Protein AF-S9R6G7-F1 (afdb_monomer_lite)

Secondary structure (DSSP, 8-state):
--HHHHHHHHH---TTB-TTT-PBP-------SHHHHHTT-

Foldseek 3Di:
DDVQVVCCVVPVDNPQADPVPRDGHDDDDDDDDPVVVVVVD

Sequence (41 aa):
MDWAGLLRRTFAVEVLACVRCGGRRRVLAYVKGASGVRAIL

Structure (mmCIF, N/CA/C/O backbone):
data_AF-S9R6G7-F1
#
_entry.id   AF-S9R6G7-F1
#
loop_
_atom_site.group_PDB
_atom_site.id
_atom_site.type_symbol
_atom_site.label_atom_id
_atom_site.label_alt_id
_atom_site.label_comp_id
_atom_site.label_asym_id
_atom_site.label_entity_id
_atom_site.label_seq_id
_atom_site.pdbx_PDB_ins_code
_atom_site.Cartn_x
_atom_site.Cartn_y
_atom_site.Cartn_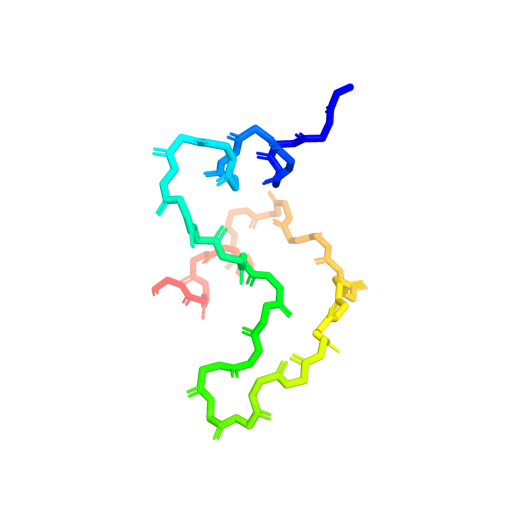z
_atom_site.occupancy
_atom_site.B_iso_or_equiv
_atom_site.auth_seq_id
_atom_site.auth_comp_id
_atom_site.auth_asym_id
_atom_site.auth_atom_id
_atom_site.pdbx_PDB_model_num
ATOM 1 N N . MET A 1 1 ? 2.233 16.815 -5.092 1.00 59.62 1 MET A N 1
ATOM 2 C CA . MET A 1 1 ? 1.080 15.980 -4.692 1.00 59.62 1 MET A CA 1
ATOM 3 C C . MET A 1 1 ? 1.579 14.571 -4.455 1.00 59.62 1 MET A C 1
ATOM 5 O O . MET A 1 1 ? 2.275 14.057 -5.321 1.00 59.62 1 MET A O 1
ATOM 9 N N . ASP A 1 2 ? 1.289 13.979 -3.299 1.00 81.81 2 ASP A N 1
ATOM 10 C CA . ASP A 1 2 ? 1.635 12.586 -3.028 1.00 81.81 2 ASP A CA 1
ATOM 11 C C . ASP A 1 2 ? 0.474 11.666 -3.442 1.00 81.81 2 ASP A C 1
ATOM 13 O O . ASP A 1 2 ? -0.696 11.934 -3.161 1.00 81.81 2 ASP A O 1
ATOM 17 N N . TRP A 1 3 ? 0.787 10.583 -4.151 1.00 75.69 3 TRP A N 1
ATOM 18 C CA . TRP A 1 3 ? -0.230 9.643 -4.627 1.00 75.69 3 TRP A CA 1
ATOM 19 C C . TRP A 1 3 ? -0.936 8.906 -3.481 1.00 75.69 3 TRP A C 1
ATOM 21 O O . TRP A 1 3 ? -2.114 8.578 -3.598 1.00 75.69 3 TRP A O 1
ATOM 31 N N . ALA A 1 4 ? -0.262 8.699 -2.346 1.00 72.69 4 ALA A N 1
ATOM 32 C CA . ALA A 1 4 ? -0.840 8.017 -1.190 1.00 72.69 4 ALA A CA 1
ATOM 33 C C . ALA A 1 4 ? -1.989 8.822 -0.555 1.00 72.69 4 ALA A C 1
ATOM 35 O O . ALA A 1 4 ? -3.045 8.264 -0.257 1.00 72.69 4 ALA A O 1
ATOM 36 N N . GLY A 1 5 ? -1.831 10.138 -0.413 1.00 79.44 5 GLY A N 1
ATOM 37 C CA . GLY A 1 5 ? -2.858 11.042 0.093 1.00 79.44 5 GLY A CA 1
ATOM 38 C C . GLY A 1 5 ? -4.078 11.136 -0.824 1.00 79.44 5 GLY A C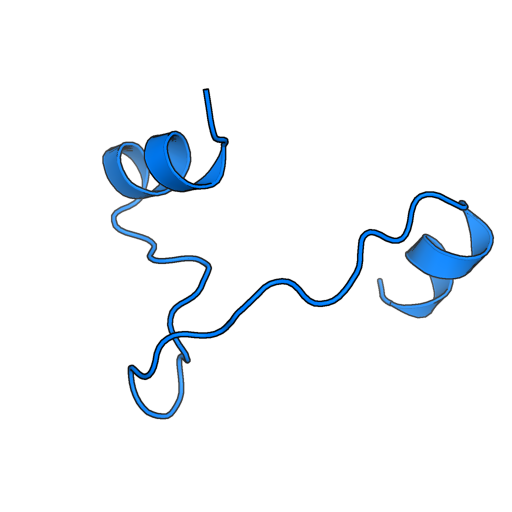 1
ATOM 39 O O . GLY A 1 5 ? -5.197 11.309 -0.340 1.00 79.44 5 GLY A O 1
ATOM 40 N N . LEU A 1 6 ? -3.886 10.974 -2.138 1.00 82.06 6 LEU A N 1
ATOM 41 C CA . LEU A 1 6 ? -4.988 10.866 -3.097 1.00 82.06 6 LEU A CA 1
ATOM 42 C C . LEU A 1 6 ? -5.743 9.540 -2.938 1.00 82.06 6 LEU A C 1
ATOM 44 O O . LEU A 1 6 ? -6.962 9.557 -2.784 1.00 82.06 6 LEU A O 1
ATOM 48 N N . LEU A 1 7 ? -5.030 8.412 -2.882 1.00 74.00 7 LEU A N 1
ATOM 49 C CA . LEU A 1 7 ? -5.641 7.088 -2.726 1.00 74.00 7 LEU A CA 1
ATOM 50 C C . LEU A 1 7 ? -6.402 6.936 -1.405 1.00 74.00 7 LEU A C 1
ATOM 52 O O . LEU A 1 7 ? -7.478 6.343 -1.390 1.00 74.00 7 LEU A O 1
ATOM 56 N N . ARG A 1 8 ? -5.903 7.524 -0.313 1.00 72.94 8 ARG A N 1
ATOM 57 C CA . ARG A 1 8 ? -6.591 7.516 0.984 1.00 72.94 8 ARG A CA 1
ATOM 58 C C . ARG A 1 8 ? -7.985 8.144 0.907 1.00 72.94 8 ARG A C 1
ATOM 60 O O . ARG A 1 8 ? -8.933 7.591 1.456 1.00 72.94 8 ARG A O 1
ATOM 67 N N . ARG A 1 9 ? -8.115 9.288 0.221 1.00 75.62 9 ARG A N 1
ATOM 68 C CA . ARG A 1 9 ? -9.406 9.978 0.050 1.00 75.62 9 ARG A CA 1
ATOM 69 C C . ARG A 1 9 ? -10.385 9.176 -0.799 1.00 75.62 9 ARG A C 1
ATOM 71 O O . ARG A 1 9 ? -11.575 9.206 -0.518 1.00 75.62 9 ARG A O 1
ATOM 78 N N . THR A 1 10 ? -9.893 8.486 -1.824 1.00 81.06 10 THR A N 1
ATOM 79 C CA . THR A 1 10 ? -10.750 7.755 -2.767 1.00 81.06 10 THR A CA 1
ATOM 80 C C . THR A 1 10 ? -11.138 6.364 -2.266 1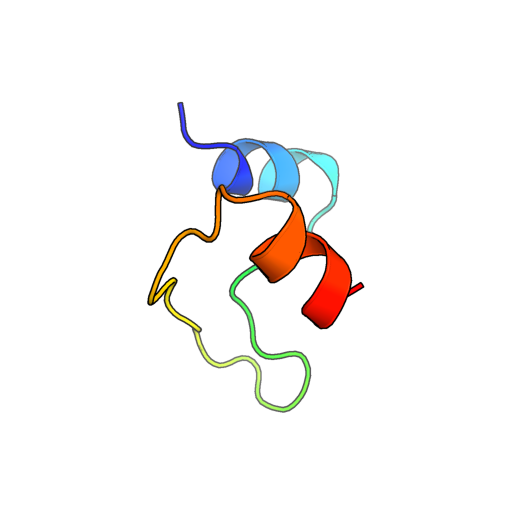.00 81.06 10 THR A C 1
ATOM 82 O O . THR A 1 10 ? -12.262 5.936 -2.499 1.00 81.06 10 THR A O 1
ATOM 85 N N . PHE A 1 11 ? -10.240 5.655 -1.578 1.00 72.06 11 PHE A N 1
ATOM 86 C CA . PHE A 1 11 ? -10.399 4.222 -1.297 1.00 72.06 11 PHE A CA 1
ATOM 87 C C . PHE A 1 11 ? -10.482 3.868 0.193 1.00 72.06 11 PHE A C 1
ATOM 89 O O . PHE A 1 11 ? -10.531 2.685 0.518 1.00 72.06 11 PHE A O 1
ATOM 96 N N . ALA A 1 12 ? -10.437 4.854 1.102 1.00 73.19 12 ALA A N 1
ATOM 97 C CA . ALA A 1 12 ? -10.299 4.642 2.553 1.00 73.19 12 ALA A CA 1
ATOM 98 C C . ALA A 1 12 ? -9.136 3.692 2.932 1.00 73.19 12 ALA A C 1
ATOM 100 O O . ALA A 1 12 ? -9.090 3.143 4.031 1.00 73.19 12 ALA A O 1
ATOM 101 N N . VAL A 1 13 ? -8.187 3.495 2.008 1.00 76.25 13 VAL A N 1
ATOM 102 C CA . VAL A 1 13 ? -7.059 2.584 2.149 1.00 76.25 13 VAL A CA 1
ATOM 103 C C . VAL A 1 13 ? -5.834 3.372 2.556 1.00 76.25 13 VAL A C 1
ATOM 105 O O . VAL A 1 13 ? -5.394 4.328 1.916 1.00 76.25 13 VAL A O 1
ATOM 108 N N . GLU A 1 14 ? -5.266 2.901 3.646 1.00 81.38 14 GLU A N 1
ATOM 109 C CA . GLU A 1 14 ? -4.145 3.500 4.322 1.00 81.38 14 GLU A CA 1
ATOM 110 C C . GLU A 1 14 ? -2.901 2.699 3.908 1.00 81.38 14 GLU A C 1
ATOM 112 O O . GLU A 1 14 ? -2.500 1.766 4.594 1.00 81.38 14 GLU A O 1
ATOM 117 N N . VAL A 1 15 ? -2.325 2.993 2.730 1.00 81.44 15 VAL A N 1
ATOM 118 C CA . VAL A 1 15 ? -1.305 2.138 2.060 1.00 81.44 15 VAL A CA 1
ATOM 119 C C . VAL A 1 15 ? -0.096 1.817 2.953 1.00 81.44 15 VAL A C 1
ATOM 121 O O . VAL A 1 15 ? 0.506 0.748 2.854 1.00 81.44 15 VAL A O 1
ATOM 124 N N . LEU A 1 16 ? 0.260 2.735 3.853 1.00 87.00 16 LEU A N 1
ATOM 125 C CA . LEU A 1 16 ? 1.357 2.555 4.802 1.00 87.00 16 LEU A CA 1
ATOM 126 C C . LEU A 1 16 ? 0.909 2.004 6.165 1.00 87.00 16 LEU A C 1
ATOM 128 O O . LEU A 1 16 ? 1.733 1.916 7.068 1.00 87.00 16 LEU A O 1
ATOM 132 N N . ALA A 1 17 ? -0.345 1.602 6.351 1.00 90.62 17 ALA A N 1
ATOM 133 C CA . ALA A 1 17 ? -0.770 0.887 7.548 1.00 90.62 17 ALA A CA 1
ATOM 134 C C . ALA A 1 17 ? -0.379 -0.596 7.471 1.00 90.62 17 ALA A C 1
ATOM 136 O O . ALA A 1 17 ? -0.439 -1.252 6.427 1.00 90.62 17 ALA A O 1
ATOM 137 N N . CYS A 1 18 ? 0.033 -1.160 8.602 1.00 89.12 18 CYS A N 1
ATOM 138 C CA . CYS A 1 18 ? 0.263 -2.587 8.713 1.00 89.12 18 CYS A CA 1
ATOM 139 C C . CYS A 1 18 ? -1.063 -3.325 8.890 1.00 89.12 18 CYS A C 1
ATOM 141 O O . CYS A 1 18 ? -1.676 -3.226 9.945 1.00 89.12 18 CYS A O 1
ATOM 143 N N . VAL A 1 19 ? -1.440 -4.158 7.920 1.00 87.25 19 VAL A N 1
ATOM 144 C CA . VAL A 1 19 ? -2.671 -4.974 7.989 1.00 87.25 19 VAL A CA 1
ATOM 145 C C . VAL A 1 19 ? -2.725 -5.942 9.181 1.00 87.25 19 VAL A C 1
ATOM 147 O O .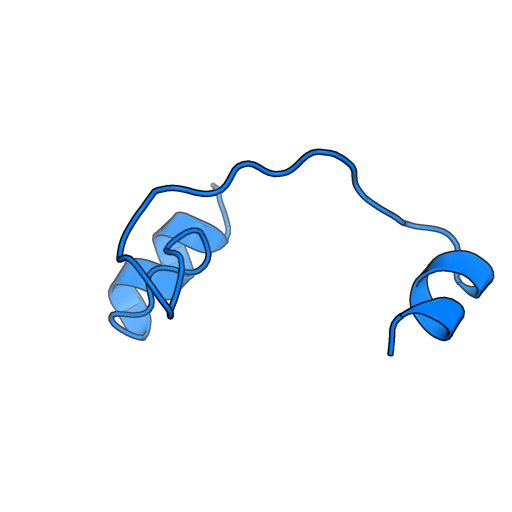 VAL A 1 19 ? -3.793 -6.430 9.513 1.00 87.25 19 VAL A O 1
ATOM 150 N N . ARG A 1 20 ? -1.585 -6.223 9.835 1.00 91.62 20 ARG A N 1
ATOM 151 C CA . ARG A 1 20 ? -1.515 -7.115 11.008 1.00 91.62 20 ARG A CA 1
ATOM 152 C C . ARG A 1 20 ? -1.679 -6.398 12.348 1.00 91.62 20 ARG A C 1
ATOM 154 O O . ARG A 1 20 ? -2.239 -6.975 13.264 1.00 91.62 20 ARG A O 1
ATOM 161 N N . CYS A 1 21 ? -1.138 -5.187 12.492 1.00 94.50 21 CYS A N 1
ATOM 162 C CA . CYS A 1 2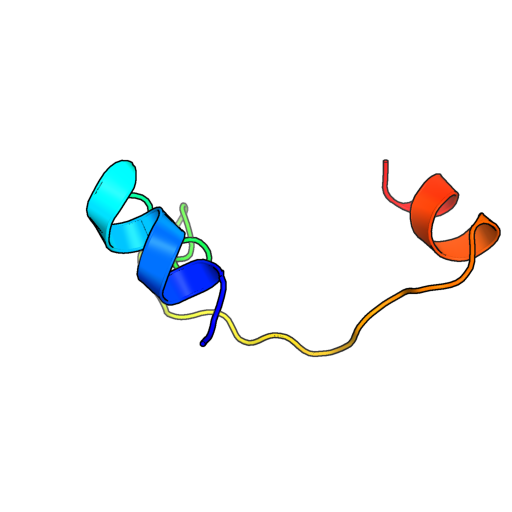1 ? -1.061 -4.501 13.791 1.00 94.50 21 CYS A CA 1
ATOM 163 C C . CYS A 1 21 ? -1.519 -3.036 13.768 1.00 94.50 21 CYS A C 1
ATOM 165 O O . CYS A 1 21 ? -1.401 -2.350 14.775 1.00 94.50 21 CYS A O 1
ATOM 167 N N . GLY A 1 22 ? -1.961 -2.510 12.624 1.00 89.81 22 GLY A N 1
ATOM 168 C CA . GLY A 1 22 ? -2.369 -1.109 12.464 1.00 89.81 22 GLY A CA 1
ATOM 169 C C . GLY A 1 22 ? -1.227 -0.081 12.491 1.00 89.81 22 GLY A C 1
ATOM 170 O O . GLY A 1 22 ? -1.453 1.088 12.198 1.00 89.81 22 GLY A O 1
ATOM 171 N N . GLY A 1 23 ? 0.009 -0.491 12.796 1.00 93.12 23 GLY A N 1
ATOM 172 C CA . GLY A 1 23 ? 1.164 0.409 12.872 1.00 93.12 23 GLY A CA 1
ATOM 173 C C . GLY A 1 23 ? 1.544 1.060 11.535 1.00 93.12 23 GLY A C 1
ATOM 17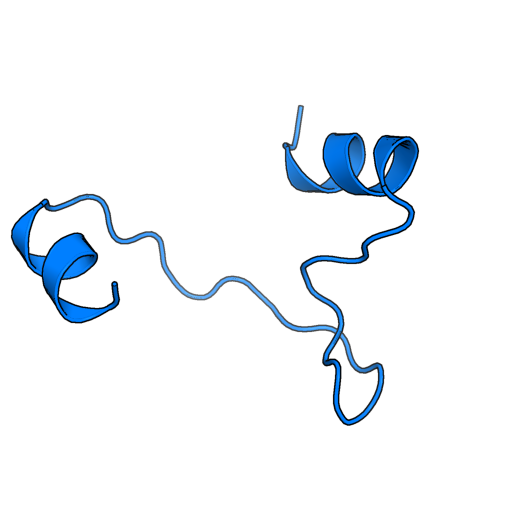4 O O . GLY A 1 23 ? 1.241 0.537 10.461 1.00 93.12 23 GLY A O 1
ATOM 175 N N . ARG A 1 24 ? 2.259 2.192 11.593 1.00 90.81 24 ARG A N 1
ATOM 176 C CA . ARG A 1 24 ? 2.704 2.949 10.410 1.00 90.81 24 ARG A CA 1
ATOM 177 C C . ARG A 1 24 ? 4.017 2.395 9.847 1.00 90.81 24 ARG A C 1
ATOM 179 O O . ARG A 1 24 ? 5.039 2.378 10.526 1.00 90.81 24 ARG A O 1
ATOM 186 N N . ARG A 1 25 ? 3.998 1.991 8.581 1.00 90.69 25 ARG A N 1
ATOM 187 C CA . ARG A 1 25 ? 5.164 1.614 7.773 1.00 90.69 25 ARG A CA 1
ATOM 188 C C . ARG A 1 25 ? 5.795 2.851 7.134 1.00 90.69 25 ARG A C 1
ATOM 190 O O . ARG A 1 25 ? 5.167 3.903 7.016 1.00 90.69 25 ARG A O 1
ATOM 197 N N . ARG A 1 26 ? 7.039 2.711 6.680 1.00 90.25 26 ARG A N 1
ATOM 198 C CA . ARG A 1 26 ? 7.793 3.762 5.990 1.00 90.25 26 ARG A CA 1
ATOM 199 C C . ARG A 1 26 ? 8.404 3.209 4.706 1.00 90.25 26 ARG A C 1
ATOM 201 O O . ARG A 1 26 ? 8.863 2.071 4.682 1.00 90.25 26 ARG A O 1
ATOM 208 N N . VAL A 1 27 ? 8.420 4.025 3.654 1.00 88.50 27 VAL A N 1
ATOM 209 C CA . VAL A 1 27 ? 9.116 3.698 2.404 1.00 88.50 27 VAL A CA 1
ATOM 210 C C . VAL A 1 27 ? 10.624 3.743 2.653 1.00 88.50 27 VAL A C 1
ATOM 212 O O . VAL A 1 27 ? 11.139 4.757 3.128 1.00 88.50 27 VAL A O 1
ATOM 215 N N . LEU A 1 28 ? 11.319 2.642 2.359 1.00 92.19 28 LEU A N 1
ATOM 216 C CA . LEU A 1 28 ? 12.772 2.531 2.532 1.00 92.19 28 LEU A CA 1
ATOM 217 C C . LEU A 1 28 ? 13.539 2.780 1.229 1.00 92.19 28 LEU A C 1
ATOM 219 O O . LEU A 1 28 ? 14.610 3.375 1.263 1.00 92.19 28 LEU A O 1
ATOM 223 N N . ALA A 1 29 ? 12.991 2.353 0.089 1.00 90.06 29 ALA A N 1
ATOM 224 C CA . ALA A 1 29 ? 13.623 2.496 -1.218 1.00 90.06 29 ALA A CA 1
ATOM 225 C C . ALA A 1 29 ? 12.584 2.506 -2.349 1.00 90.06 29 ALA A C 1
ATOM 227 O O . ALA A 1 29 ? 11.480 1.984 -2.195 1.00 90.06 29 ALA A O 1
ATOM 228 N N . TYR A 1 30 ? 12.978 3.062 -3.498 1.00 89.94 30 TYR A N 1
ATOM 229 C CA . TYR A 1 30 ? 12.240 2.972 -4.758 1.00 89.94 30 TYR A CA 1
ATOM 230 C C . TYR A 1 30 ? 13.046 2.142 -5.754 1.00 89.94 30 TYR A C 1
ATOM 232 O O . TYR A 1 30 ? 14.147 2.533 -6.146 1.00 89.94 30 TYR A O 1
ATOM 240 N N . VAL A 1 31 ? 12.490 1.015 -6.190 1.00 91.19 31 VAL A N 1
ATOM 241 C CA . VAL A 1 31 ? 13.101 0.171 -7.221 1.00 91.19 31 VAL A CA 1
ATOM 242 C C . VAL A 1 31 ? 12.562 0.606 -8.580 1.00 91.19 31 VAL A C 1
ATOM 244 O O . VAL A 1 31 ? 11.365 0.524 -8.827 1.00 91.19 31 VAL A O 1
ATOM 247 N N . LYS A 1 32 ? 13.446 1.104 -9.452 1.00 92.88 32 LYS A N 1
ATOM 248 C CA . LYS A 1 32 ? 13.076 1.625 -10.785 1.00 92.88 32 LYS A CA 1
ATOM 249 C C . LYS A 1 32 ? 13.534 0.738 -11.945 1.00 92.88 32 LYS A C 1
ATOM 251 O O . LYS A 1 32 ? 13.034 0.878 -13.053 1.00 92.88 32 LYS A O 1
ATOM 256 N N . GLY A 1 33 ? 14.507 -0.142 -11.714 1.00 95.50 33 GLY A N 1
ATOM 257 C CA . GLY A 1 33 ? 15.038 -1.028 -12.748 1.00 95.50 33 GLY A CA 1
ATOM 258 C C . GLY A 1 33 ? 14.082 -2.181 -13.036 1.00 95.50 33 GLY A C 1
ATOM 259 O O . GLY A 1 33 ? 13.572 -2.802 -12.105 1.00 95.50 33 GLY A O 1
ATOM 260 N N . ALA A 1 34 ? 13.882 -2.500 -14.317 1.00 93.12 34 ALA A N 1
ATOM 261 C CA . ALA A 1 34 ? 12.970 -3.563 -14.744 1.00 93.12 34 ALA A CA 1
ATOM 262 C C . ALA A 1 34 ? 13.293 -4.925 -14.105 1.00 93.12 34 ALA A C 1
ATOM 264 O O . ALA A 1 34 ? 12.383 -5.652 -13.715 1.00 93.12 34 ALA A O 1
ATOM 265 N N . SER A 1 35 ? 14.581 -5.248 -13.947 1.00 95.25 35 SER A N 1
ATOM 266 C CA . SER A 1 35 ? 15.029 -6.467 -13.265 1.00 95.25 35 SER A CA 1
ATOM 267 C C . SER A 1 35 ? 14.596 -6.502 -11.797 1.00 95.25 35 SER A C 1
ATOM 269 O O . SER A 1 35 ? 14.051 -7.502 -11.343 1.00 95.25 35 SER A O 1
ATOM 271 N N . GLY A 1 36 ? 14.781 -5.396 -11.072 1.00 93.44 36 GLY A N 1
ATOM 272 C CA . GLY A 1 36 ? 14.397 -5.289 -9.665 1.00 93.44 36 GLY A CA 1
ATOM 273 C C . GLY A 1 36 ? 12.883 -5.325 -9.451 1.00 93.44 36 GLY A C 1
ATOM 274 O O . GLY A 1 36 ? 12.425 -5.937 -8.495 1.00 93.44 36 GLY A O 1
ATOM 275 N N . VAL A 1 37 ? 12.100 -4.724 -10.352 1.00 93.62 37 VAL A N 1
ATOM 276 C CA . VAL A 1 37 ? 10.629 -4.799 -10.302 1.00 93.62 37 VAL A CA 1
ATOM 277 C C . VAL A 1 37 ? 10.150 -6.232 -10.550 1.00 93.62 37 VAL A C 1
ATOM 279 O O . VAL A 1 37 ? 9.306 -6.733 -9.812 1.00 93.62 37 VAL A O 1
ATOM 282 N N . ARG A 1 38 ? 10.726 -6.918 -11.546 1.00 93.56 38 ARG A N 1
ATOM 283 C CA . ARG A 1 38 ? 10.353 -8.298 -11.897 1.00 93.56 38 ARG A CA 1
ATOM 284 C C . ARG A 1 38 ? 10.661 -9.313 -10.796 1.00 93.56 38 ARG A C 1
ATOM 286 O O . ARG A 1 38 ? 10.012 -10.342 -10.747 1.00 93.56 38 ARG A O 1
ATOM 293 N N . ALA A 1 39 ? 11.626 -9.037 -9.926 1.00 93.12 39 ALA A N 1
ATOM 294 C CA . ALA A 1 39 ? 11.955 -9.925 -8.815 1.00 93.12 39 ALA A CA 1
ATOM 295 C C . ALA A 1 39 ? 10.936 -9.884 -7.654 1.00 93.12 39 ALA A C 1
ATOM 297 O O . ALA A 1 39 ? 11.029 -10.718 -6.758 1.00 93.12 39 ALA A O 1
ATOM 298 N N . ILE A 1 40 ? 10.021 -8.904 -7.627 1.00 87.31 40 ILE A N 1
ATOM 299 C CA . ILE A 1 40 ? 9.079 -8.668 -6.512 1.00 87.31 40 ILE A CA 1
ATOM 300 C C . ILE A 1 40 ? 7.619 -8.949 -6.913 1.00 87.31 40 ILE A C 1
ATOM 302 O O . ILE A 1 40 ? 6.790 -9.186 -6.034 1.00 87.31 40 ILE A O 1
ATOM 306 N N . LEU A 1 41 ? 7.305 -8.885 -8.211 1.00 80.94 41 LEU A N 1
ATOM 307 C CA . LEU A 1 41 ? 5.976 -9.173 -8.762 1.00 80.94 41 LEU A CA 1
ATOM 308 C C . LEU A 1 41 ? 5.711 -10.674 -8.897 1.00 80.94 41 LEU A C 1
ATOM 310 O O . LEU A 1 41 ? 6.659 -11.408 -9.248 1.00 80.94 41 LEU A O 1
#

Organism: Cystobacter fuscus (strain ATCC 25194 / DSM 2262 / NBRC 100088 / M29) (NCBI:txid1242864)

pLDDT: mean 85.48, std 8.38, range [59.62, 95.5]

Radius of gyration: 12.79 Å; chains: 1; bounding box: 26×26×28 Å